Protein AF-A0A2S9Y857-F1 (afdb_monomer)

Organism: NCBI:txid215803

Radius of gyration: 12.93 Å; Cα contacts (8 Å, |Δi|>4): 216; chains: 1; bounding box: 28×26×35 Å

Sequence (104 aa):
MTIMDLQCRLSGGGGLFGSMALVATLADKKKAFDKCAPKGAAPIVRWDFEGSKTTVLDVDDPSEQVAACVEKIMNKVPPTMKAQCRAMLLVGDKSGAEQAAASR

pLDDT: mean 92.99, std 6.96, range [68.0, 98.62]

Solvent-accessible surface area (backbone atoms only — not comparable to full-atom values): 5433 Å² total; per-residue (Å²): 85,51,82,40,81,74,45,69,53,73,58,83,80,51,69,71,63,42,55,51,52,52,52,51,55,55,52,76,42,26,75,61,46,22,63,45,26,71,67,24,30,41,36,37,37,32,36,35,23,52,76,88,38,42,44,77,75,46,52,55,43,99,44,64,69,39,23,55,43,46,50,62,51,50,62,67,40,78,39,88,55,38,31,43,36,35,31,33,39,30,17,27,32,66,69,37,7,54,56,40,46,75,74,110

Mean predicted aligned error: 3.27 Å

Structure (mmCIF, N/CA/C/O backbone):
data_AF-A0A2S9Y857-F1
#
_entry.id   AF-A0A2S9Y857-F1
#
loop_
_atom_site.group_PDB
_atom_site.id
_atom_site.type_symbol
_atom_site.label_atom_id
_atom_site.label_alt_id
_atom_site.label_comp_id
_atom_site.label_asym_id
_atom_site.label_entity_id
_atom_site.label_seq_id
_atom_site.pdbx_PDB_ins_code
_atom_site.Cartn_x
_atom_site.Cartn_y
_atom_site.Cartn_z
_atom_site.occupancy
_atom_site.B_iso_or_equiv
_atom_site.auth_seq_id
_atom_site.auth_comp_id
_atom_site.auth_asym_id
_atom_site.auth_atom_id
_atom_site.pdbx_PDB_model_num
ATOM 1 N N . MET A 1 1 ? 1.332 -5.544 8.409 1.00 92.94 1 MET A N 1
ATOM 2 C CA . MET A 1 1 ? 1.233 -5.707 6.961 1.00 92.94 1 MET A CA 1
ATOM 3 C C . MET A 1 1 ? 1.264 -7.152 6.541 1.00 92.94 1 MET A C 1
ATOM 5 O O . MET A 1 1 ? 2.278 -7.816 6.755 1.00 92.94 1 MET A O 1
ATOM 9 N N . THR A 1 2 ? 0.141 -7.557 5.956 1.00 95.88 2 THR A N 1
ATOM 10 C CA . THR A 1 2 ? -0.081 -8.749 5.130 1.00 95.88 2 THR A CA 1
ATOM 11 C C . THR A 1 2 ? -0.591 -8.266 3.770 1.00 95.88 2 THR A C 1
ATOM 13 O O . THR A 1 2 ? -1.261 -7.236 3.707 1.00 95.88 2 THR A O 1
ATOM 16 N N . ILE A 1 3 ? -0.255 -8.969 2.691 1.00 95.94 3 ILE A N 1
ATOM 17 C CA . ILE A 1 3 ? -0.720 -8.657 1.334 1.00 95.94 3 ILE A CA 1
ATOM 18 C C . ILE A 1 3 ? -1.7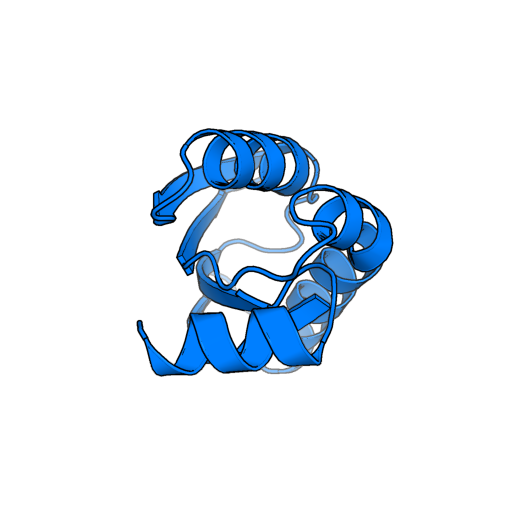35 -9.733 0.946 1.00 95.94 3 ILE A C 1
ATOM 20 O O . ILE A 1 3 ? -1.409 -10.917 1.009 1.00 95.94 3 ILE A O 1
ATOM 24 N N . MET A 1 4 ? -2.943 -9.325 0.572 1.00 95.75 4 MET A N 1
ATOM 25 C CA . MET A 1 4 ? -4.034 -10.207 0.156 1.00 95.75 4 MET A CA 1
ATOM 26 C C . MET A 1 4 ? -4.469 -9.895 -1.275 1.00 95.75 4 MET A C 1
ATOM 28 O O . MET A 1 4 ? -4.352 -8.757 -1.735 1.00 95.75 4 MET A O 1
ATOM 32 N N . ASP A 1 5 ? -4.940 -10.929 -1.975 1.00 94.50 5 ASP A N 1
ATOM 33 C CA . 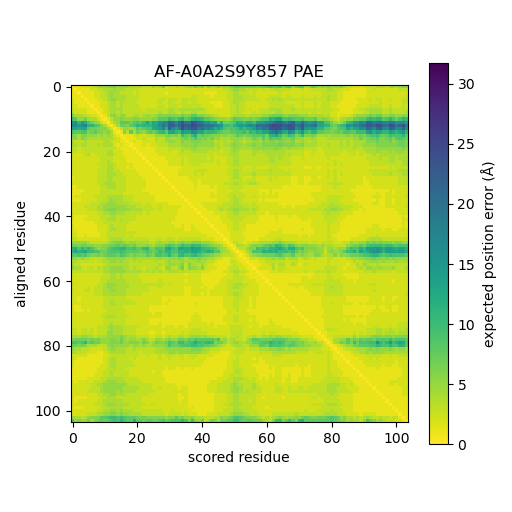ASP A 1 5 ? -5.468 -10.856 -3.343 1.00 94.50 5 ASP A CA 1
ATOM 34 C C . ASP A 1 5 ? -4.570 -10.084 -4.314 1.00 94.50 5 ASP A C 1
ATOM 36 O O . ASP A 1 5 ? -5.036 -9.293 -5.139 1.00 94.50 5 ASP A O 1
ATOM 40 N N . LEU A 1 6 ? -3.256 -10.306 -4.194 1.00 93.44 6 LEU A N 1
ATOM 41 C CA . LEU A 1 6 ? -2.269 -9.693 -5.069 1.00 93.44 6 LEU A CA 1
ATOM 42 C C . LEU A 1 6 ? -2.471 -10.198 -6.496 1.00 93.44 6 LEU A C 1
ATOM 44 O O . LEU A 1 6 ? -2.249 -11.369 -6.801 1.00 93.44 6 LEU A O 1
ATOM 48 N N . GLN A 1 7 ? -2.835 -9.281 -7.379 1.00 93.19 7 GLN A N 1
ATOM 49 C CA . GLN A 1 7 ? -2.958 -9.517 -8.805 1.00 93.19 7 GLN A CA 1
ATOM 50 C C . GLN A 1 7 ? -2.015 -8.568 -9.519 1.00 93.19 7 GLN A C 1
ATOM 52 O O . GLN A 1 7 ? -2.100 -7.356 -9.337 1.00 93.19 7 GLN A O 1
ATOM 57 N N . CYS A 1 8 ? -1.126 -9.115 -10.341 1.00 90.56 8 CYS A N 1
ATOM 58 C CA . CYS A 1 8 ? -0.211 -8.315 -11.137 1.00 90.56 8 CYS A CA 1
ATOM 59 C C . CYS A 1 8 ? -0.138 -8.832 -12.564 1.00 90.56 8 CYS A C 1
ATOM 61 O O . CYS A 1 8 ? 0.105 -10.015 -12.806 1.00 90.56 8 CYS A O 1
ATOM 63 N N . ARG A 1 9 ? -0.267 -7.912 -13.515 1.00 89.94 9 ARG A N 1
ATOM 64 C CA . ARG A 1 9 ? 0.078 -8.140 -14.910 1.00 89.94 9 ARG A CA 1
ATOM 65 C C . ARG A 1 9 ? 1.520 -7.697 -15.126 1.00 89.94 9 ARG A C 1
ATOM 67 O O . ARG A 1 9 ? 1.805 -6.503 -15.157 1.00 89.94 9 ARG A O 1
ATOM 74 N N . LEU A 1 10 ? 2.426 -8.663 -15.258 1.00 87.00 10 LEU A N 1
ATOM 75 C CA . LEU A 1 10 ? 3.842 -8.405 -15.522 1.00 87.00 10 LEU A CA 1
ATOM 76 C C . LEU A 1 10 ? 4.080 -8.159 -17.016 1.00 87.00 10 LEU A C 1
ATOM 78 O O . LEU A 1 10 ? 3.595 -8.915 -17.858 1.00 87.00 10 LEU A O 1
ATOM 82 N N . SER A 1 11 ? 4.883 -7.146 -17.334 1.00 81.25 11 SER A N 1
ATOM 83 C CA . SER A 1 11 ? 5.215 -6.759 -18.708 1.00 81.25 11 SER A CA 1
ATOM 84 C C . SER A 1 11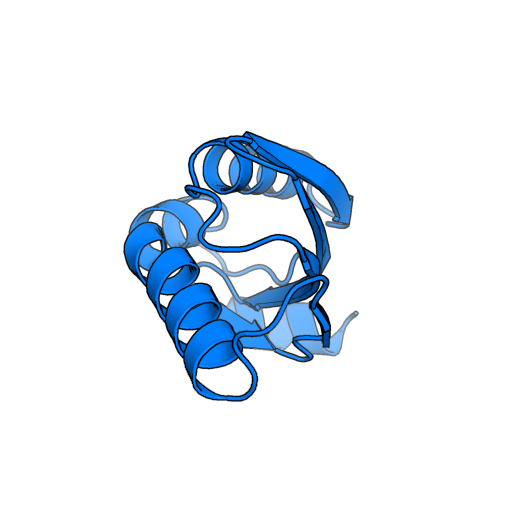 ? 6.734 -6.772 -18.892 1.00 81.25 11 SER A C 1
ATOM 86 O O . SER A 1 11 ? 7.399 -5.803 -18.553 1.00 81.25 11 SER A O 1
ATOM 88 N N . GLY A 1 12 ? 7.311 -7.852 -19.434 1.00 68.00 12 GLY A N 1
ATOM 89 C CA . GLY A 1 12 ? 8.756 -7.906 -19.743 1.00 68.00 12 GLY A CA 1
ATOM 90 C C . GLY A 1 12 ? 9.580 -9.001 -19.054 1.00 68.00 12 GLY A C 1
ATOM 91 O O . GLY A 1 12 ? 10.784 -8.832 -18.892 1.00 68.00 12 GLY A O 1
ATOM 92 N N . GLY A 1 13 ? 8.970 -10.133 -18.692 1.00 69.44 13 GLY A N 1
ATOM 93 C CA . GLY A 1 13 ? 9.675 -11.255 -18.056 1.00 69.44 13 GLY A CA 1
ATOM 94 C C . GLY A 1 13 ? 9.838 -11.088 -16.540 1.00 69.44 13 GLY A C 1
ATOM 95 O O . GLY A 1 13 ? 9.574 -10.027 -15.984 1.00 69.44 13 GLY A O 1
ATOM 96 N N . GLY A 1 14 ? 10.204 -12.175 -15.853 1.00 70.44 14 GLY A N 1
ATOM 97 C CA . GLY A 1 14 ? 10.361 -12.224 -14.389 1.00 70.44 14 GLY A CA 1
ATOM 98 C C . GLY A 1 14 ? 9.586 -13.362 -13.721 1.00 70.44 14 GLY A C 1
ATOM 99 O O . GLY A 1 14 ? 10.075 -13.930 -12.748 1.00 70.44 14 GLY A O 1
ATOM 100 N N . GLY A 1 15 ? 8.430 -13.755 -14.271 1.00 78.25 15 GLY A N 1
ATOM 101 C CA . GLY A 1 15 ? 7.648 -14.910 -13.807 1.00 78.25 15 GLY A CA 1
ATOM 102 C C . GLY A 1 15 ? 7.500 -14.971 -12.279 1.00 78.25 15 GLY A C 1
ATOM 103 O O . GLY A 1 15 ? 7.229 -13.961 -11.627 1.00 78.25 15 GLY A O 1
ATOM 104 N N . LEU A 1 16 ? 7.737 -16.153 -11.705 1.00 80.81 16 LEU A N 1
ATOM 105 C CA . LEU A 1 16 ? 7.690 -16.375 -10.257 1.00 80.81 16 LEU A CA 1
ATOM 106 C C . LEU A 1 16 ? 8.670 -15.473 -9.483 1.00 80.81 16 LEU A C 1
ATOM 108 O O . LEU A 1 16 ? 8.282 -14.851 -8.496 1.00 80.81 16 LEU A O 1
ATOM 112 N N . PHE A 1 17 ? 9.917 -15.339 -9.941 1.00 83.88 17 PHE A N 1
ATOM 113 C CA . PHE A 1 17 ? 10.929 -14.536 -9.244 1.00 83.88 17 PHE A CA 1
ATOM 114 C C . PHE A 1 17 ? 10.578 -13.045 -9.202 1.00 83.88 17 PHE A C 1
ATOM 116 O O . PHE A 1 17 ? 10.801 -12.389 -8.185 1.00 83.88 17 PHE A O 1
ATOM 123 N N . GLY A 1 18 ? 9.964 -12.523 -10.266 1.00 83.31 18 GLY A N 1
ATOM 124 C CA . GLY A 1 18 ? 9.439 -11.161 -10.296 1.00 83.31 18 GLY A CA 1
ATO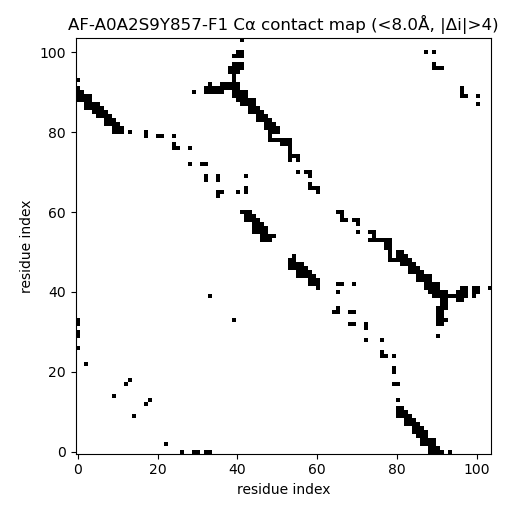M 125 C C . GLY A 1 18 ? 8.361 -10.953 -9.229 1.00 83.31 18 GLY A C 1
ATOM 126 O O . GLY A 1 18 ? 8.428 -10.016 -8.435 1.00 83.31 18 GLY A O 1
ATOM 127 N N . SER A 1 19 ? 7.414 -11.889 -9.120 1.00 82.06 19 SER A N 1
ATOM 128 C CA . SER A 1 19 ? 6.366 -11.806 -8.094 1.00 82.06 19 SER A CA 1
ATOM 129 C C . SER A 1 19 ? 6.923 -11.833 -6.659 1.00 82.06 19 SER A C 1
ATOM 131 O O . SER A 1 19 ? 6.477 -11.059 -5.812 1.00 82.06 19 SER A O 1
ATOM 133 N N . MET A 1 20 ? 7.962 -12.634 -6.394 1.00 87.12 20 MET A N 1
ATOM 134 C CA . MET A 1 20 ? 8.631 -12.667 -5.087 1.00 87.12 20 MET A CA 1
ATOM 135 C C . MET A 1 20 ? 9.373 -11.362 -4.783 1.00 87.12 20 MET A C 1
ATOM 137 O O . MET A 1 20 ? 9.268 -10.844 -3.671 1.00 87.12 20 MET A O 1
ATOM 141 N N . ALA A 1 21 ? 10.091 -10.805 -5.764 1.00 87.88 21 ALA A N 1
ATOM 142 C CA . ALA A 1 21 ? 10.798 -9.537 -5.605 1.00 87.88 21 ALA A CA 1
ATOM 143 C C . ALA A 1 21 ? 9.831 -8.376 -5.317 1.00 87.88 21 ALA A C 1
ATOM 145 O O . ALA A 1 21 ? 10.115 -7.532 -4.466 1.00 87.88 21 ALA A O 1
ATOM 146 N N . LEU A 1 22 ? 8.661 -8.355 -5.963 1.00 88.81 22 LEU A N 1
ATOM 147 C CA . LEU A 1 22 ? 7.600 -7.389 -5.672 1.00 88.81 22 LEU A CA 1
ATOM 148 C C . LEU A 1 22 ? 7.131 -7.489 -4.212 1.00 88.81 22 LEU A C 1
ATOM 150 O O . LEU A 1 22 ? 7.117 -6.483 -3.500 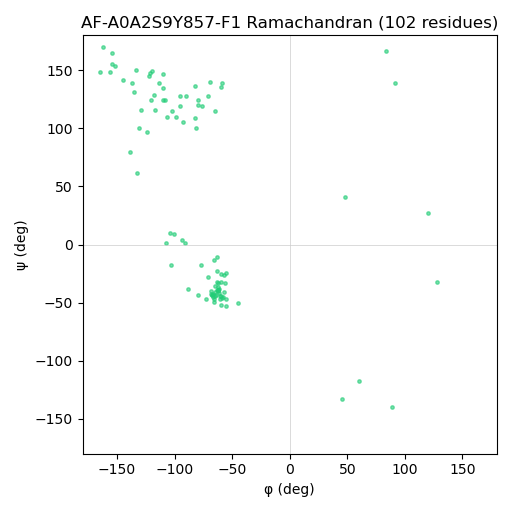1.00 88.81 22 LEU A O 1
ATOM 154 N N . VAL A 1 23 ? 6.776 -8.696 -3.760 1.00 91.88 23 VAL A N 1
ATOM 155 C CA . VAL A 1 23 ? 6.311 -8.938 -2.384 1.00 91.88 23 VAL A CA 1
ATOM 156 C C . VAL A 1 23 ? 7.377 -8.530 -1.367 1.00 91.88 23 VAL A C 1
ATOM 158 O O . VAL A 1 23 ? 7.054 -7.839 -0.402 1.00 91.88 23 VAL A O 1
ATOM 161 N N . ALA A 1 24 ? 8.642 -8.889 -1.603 1.00 92.38 24 ALA A N 1
ATOM 162 C CA . ALA A 1 24 ? 9.763 -8.493 -0.753 1.00 92.38 24 ALA A CA 1
ATOM 163 C C . ALA A 1 24 ? 9.895 -6.963 -0.656 1.00 92.38 24 ALA A C 1
ATOM 165 O O . ALA A 1 24 ? 9.967 -6.412 0.440 1.00 92.38 24 ALA A O 1
ATOM 166 N N . THR A 1 25 ? 9.815 -6.264 -1.789 1.00 91.81 25 THR A N 1
ATOM 167 C CA . THR A 1 25 ? 9.929 -4.797 -1.838 1.00 91.81 25 THR A CA 1
ATOM 168 C C . THR A 1 25 ? 8.816 -4.096 -1.053 1.00 91.81 25 THR A C 1
ATOM 170 O O . THR A 1 25 ? 9.057 -3.103 -0.362 1.00 91.81 25 THR A O 1
ATOM 173 N N . LEU A 1 26 ? 7.585 -4.610 -1.130 1.00 93.56 26 LEU A N 1
ATOM 174 C CA . LEU A 1 26 ? 6.470 -4.109 -0.325 1.00 93.56 26 LEU A CA 1
ATOM 175 C C . LEU A 1 26 ? 6.679 -4.427 1.165 1.00 93.56 26 LEU A C 1
ATOM 177 O O . LEU A 1 26 ? 6.462 -3.566 2.024 1.00 93.56 26 LEU A O 1
ATOM 181 N N . ALA A 1 27 ? 7.140 -5.640 1.481 1.00 94.50 27 ALA A N 1
ATOM 182 C CA . ALA A 1 27 ? 7.410 -6.082 2.846 1.00 94.50 27 ALA A CA 1
ATOM 183 C C . ALA A 1 27 ? 8.512 -5.257 3.536 1.00 94.50 27 ALA A C 1
ATOM 185 O O . ALA A 1 27 ? 8.386 -4.971 4.727 1.00 94.50 27 ALA A O 1
ATOM 186 N N . ASP A 1 28 ? 9.517 -4.767 2.807 1.00 95.62 28 ASP A N 1
ATOM 187 C CA . ASP A 1 28 ? 10.543 -3.857 3.344 1.00 95.62 28 ASP A CA 1
ATOM 188 C C . ASP A 1 28 ? 9.951 -2.549 3.890 1.00 95.62 28 ASP A C 1
ATOM 190 O O . ASP A 1 28 ? 10.509 -1.907 4.786 1.00 95.62 28 ASP A O 1
ATOM 194 N N . LYS A 1 29 ? 8.779 -2.145 3.388 1.00 96.31 29 LYS A N 1
ATOM 195 C CA . LYS A 1 29 ? 8.037 -0.976 3.874 1.00 96.31 29 LYS A CA 1
ATOM 196 C C . LYS A 1 29 ? 6.993 -1.323 4.937 1.00 96.31 29 LYS A C 1
ATOM 198 O O . LYS A 1 29 ? 6.316 -0.414 5.414 1.00 96.31 29 LYS A O 1
ATOM 203 N N . LYS A 1 30 ? 6.890 -2.583 5.387 1.00 96.94 30 LYS A N 1
ATOM 204 C CA . LYS A 1 30 ? 5.891 -3.061 6.366 1.00 96.94 30 LYS A CA 1
ATOM 205 C C . LYS A 1 30 ? 5.730 -2.136 7.570 1.00 96.94 30 LYS A C 1
ATOM 207 O O . LYS A 1 30 ? 4.615 -1.747 7.887 1.00 96.94 30 LYS A O 1
ATOM 212 N N . LYS A 1 31 ? 6.831 -1.738 8.220 1.00 97.50 31 LYS A N 1
ATOM 213 C CA . LYS A 1 31 ? 6.781 -0.843 9.394 1.00 97.50 31 LYS A CA 1
ATOM 214 C C . LYS A 1 31 ? 6.221 0.542 9.069 1.00 97.50 31 LYS A C 1
ATOM 216 O O . LYS A 1 31 ? 5.646 1.174 9.946 1.00 97.50 31 LYS A O 1
ATOM 221 N N . ALA A 1 32 ? 6.443 1.046 7.856 1.00 97.94 32 ALA A N 1
ATOM 222 C CA . ALA A 1 32 ? 5.879 2.320 7.431 1.00 97.94 32 ALA A CA 1
ATOM 223 C C . ALA A 1 32 ? 4.375 2.170 7.195 1.00 97.94 32 ALA A C 1
ATOM 225 O O . ALA A 1 32 ? 3.611 2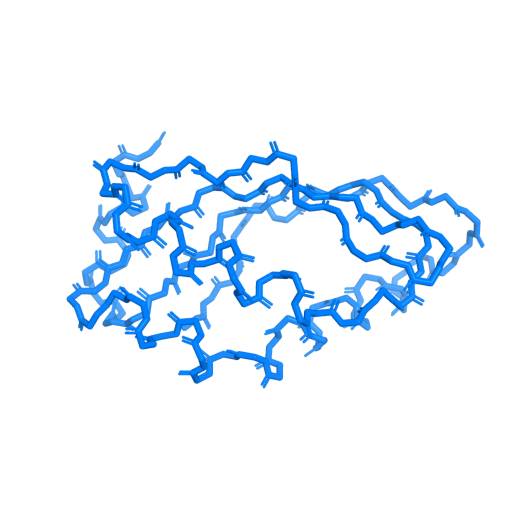.977 7.712 1.00 97.94 32 ALA A O 1
ATOM 226 N N . PHE A 1 33 ? 3.957 1.117 6.486 1.00 98.19 33 PHE A N 1
ATOM 227 C CA . PHE A 1 33 ? 2.543 0.846 6.229 1.00 98.19 33 PHE A CA 1
ATOM 228 C C . PHE A 1 33 ? 1.763 0.640 7.527 1.00 98.19 33 PHE A C 1
ATOM 230 O O . PHE A 1 33 ? 0.717 1.249 7.722 1.00 98.19 33 PHE A O 1
ATOM 237 N N . ASP A 1 34 ? 2.326 -0.125 8.465 1.00 98.38 34 ASP A N 1
ATOM 238 C CA . ASP A 1 34 ? 1.692 -0.405 9.756 1.00 98.38 34 ASP A CA 1
ATOM 239 C C . ASP A 1 34 ? 1.493 0.856 10.616 1.00 98.38 34 ASP A C 1
ATOM 241 O O . ASP A 1 34 ? 0.592 0.900 11.448 1.00 98.38 34 ASP A O 1
ATOM 245 N N . LYS A 1 35 ? 2.265 1.926 10.378 1.00 98.25 35 LYS A N 1
ATOM 246 C CA . LYS A 1 35 ? 2.066 3.220 11.050 1.00 98.25 35 LYS A CA 1
ATOM 247 C C . LYS A 1 35 ? 0.892 4.029 10.496 1.00 98.25 35 LYS A C 1
ATOM 249 O O . LYS A 1 35 ? 0.451 4.943 11.185 1.00 98.25 35 LYS A O 1
ATOM 254 N N . CYS A 1 36 ? 0.397 3.729 9.295 1.00 98.19 36 CYS A N 1
ATOM 255 C CA . CYS A 1 36 ? -0.715 4.478 8.703 1.00 98.19 36 CYS A CA 1
ATOM 256 C C . CYS A 1 36 ? -2.052 4.218 9.390 1.00 98.19 36 CYS A C 1
ATOM 258 O O . CYS A 1 36 ? -2.900 5.102 9.403 1.00 98.19 36 CYS A O 1
ATOM 260 N N . ALA A 1 37 ? -2.232 3.037 9.981 1.00 98.12 37 ALA A N 1
ATOM 261 C CA . ALA A 1 37 ? -3.467 2.677 10.661 1.00 98.12 37 ALA A CA 1
ATOM 262 C C . ALA A 1 37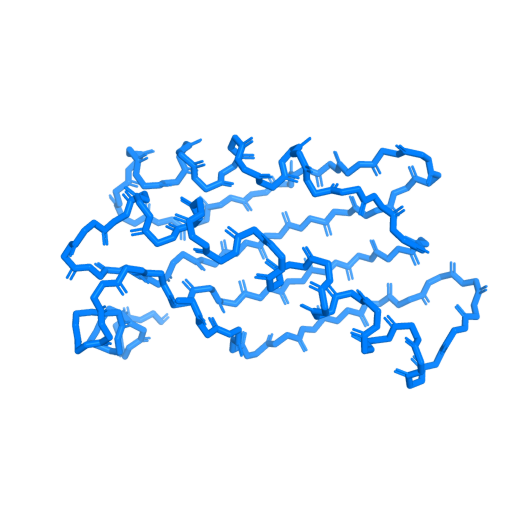 ? -3.165 1.928 11.965 1.00 98.12 37 ALA A C 1
ATOM 264 O O . ALA A 1 37 ? -3.281 0.710 12.008 1.00 98.12 37 ALA A O 1
ATOM 265 N N . PRO A 1 38 ? -2.806 2.610 13.066 1.00 97.56 38 PRO A N 1
ATOM 266 C CA . PRO A 1 38 ? -2.459 1.937 14.323 1.00 97.56 38 PRO A CA 1
ATOM 267 C C . PRO A 1 38 ? -3.542 0.985 14.861 1.00 97.56 38 PRO A C 1
ATOM 269 O O . PRO A 1 38 ? -3.221 0.053 15.588 1.00 97.56 38 PRO A O 1
ATOM 272 N N . LYS A 1 39 ? -4.812 1.208 14.491 1.00 97.50 39 LYS A N 1
ATOM 273 C CA . LYS A 1 39 ? -5.963 0.364 14.852 1.00 97.50 39 LYS A CA 1
ATOM 274 C C . LYS A 1 39 ? -6.279 -0.749 13.844 1.00 97.50 39 LYS A C 1
ATOM 276 O O . LYS A 1 39 ? -7.240 -1.473 14.058 1.00 97.50 39 LYS A O 1
ATOM 281 N N . GLY A 1 40 ? -5.498 -0.884 12.776 1.00 98.25 40 GLY A N 1
ATOM 282 C CA . GLY A 1 40 ? -5.782 -1.803 11.680 1.00 98.25 40 GLY A CA 1
ATOM 283 C C . GLY A 1 40 ? -6.600 -1.149 10.562 1.00 98.25 40 GLY A C 1
ATOM 284 O O . GLY A 1 40 ? -7.518 -0.378 10.835 1.00 98.25 40 GLY A O 1
ATOM 285 N N . ALA A 1 41 ? -6.256 -1.437 9.309 1.00 98.56 41 ALA A N 1
ATOM 286 C CA . ALA A 1 41 ? -7.045 -1.095 8.123 1.00 98.56 41 ALA A CA 1
ATOM 287 C C . ALA A 1 41 ? -6.739 -2.071 6.977 1.00 98.56 41 ALA A C 1
ATOM 289 O O . ALA A 1 41 ? -5.727 -2.778 7.011 1.00 98.56 41 ALA A O 1
ATOM 290 N N . ALA A 1 42 ? -7.596 -2.081 5.956 1.00 98.50 42 ALA A N 1
ATOM 291 C CA . ALA A 1 42 ? -7.455 -2.935 4.776 1.00 98.50 42 ALA A CA 1
ATOM 292 C C . ALA A 1 42 ? -7.650 -2.150 3.460 1.00 98.50 42 ALA A C 1
ATOM 294 O O . ALA A 1 42 ? -8.597 -2.427 2.722 1.00 98.50 42 ALA A O 1
ATOM 295 N N . PRO A 1 43 ? -6.803 -1.144 3.169 1.00 98.44 43 PRO A N 1
ATOM 296 C CA . PRO A 1 43 ? -6.828 -0.405 1.909 1.00 98.44 43 PRO A CA 1
ATOM 297 C C . PRO A 1 43 ? -6.617 -1.316 0.696 1.00 98.44 43 PRO A C 1
ATOM 299 O O . PRO A 1 43 ? -5.736 -2.184 0.699 1.00 98.44 43 PRO A O 1
ATOM 302 N N . ILE A 1 44 ? -7.374 -1.062 -0.371 1.00 98.50 44 ILE A N 1
ATOM 303 C CA . ILE A 1 44 ? -7.152 -1.666 -1.687 1.00 98.50 44 ILE A CA 1
ATOM 304 C C . ILE A 1 44 ? -6.323 -0.686 -2.511 1.00 98.50 44 ILE A C 1
ATOM 306 O O . ILE A 1 44 ? -6.743 0.433 -2.782 1.00 98.50 44 ILE A O 1
ATOM 310 N N . VAL A 1 45 ? -5.138 -1.113 -2.929 1.00 98.12 45 VAL A N 1
ATOM 311 C CA . VAL A 1 45 ? -4.190 -0.272 -3.661 1.00 98.12 45 VAL A CA 1
ATOM 312 C C . VAL A 1 45 ? -4.098 -0.745 -5.100 1.00 98.12 45 VAL A C 1
ATOM 314 O O . VAL A 1 45 ? -3.959 -1.945 -5.351 1.00 98.12 45 VAL A O 1
ATOM 317 N N . ARG A 1 46 ? -4.128 0.198 -6.043 1.00 97.94 46 ARG A N 1
ATOM 318 C CA . ARG A 1 46 ? -3.831 -0.022 -7.464 1.00 97.94 46 ARG A CA 1
ATOM 319 C C . ARG A 1 46 ? -2.626 0.818 -7.854 1.00 97.94 46 ARG A C 1
ATOM 321 O O . ARG A 1 46 ? -2.588 2.015 -7.573 1.00 97.94 46 ARG A O 1
ATOM 328 N N . TRP A 1 47 ? -1.630 0.202 -8.477 1.00 96.12 47 TRP A N 1
ATOM 329 C CA . TRP A 1 47 ? -0.403 0.895 -8.853 1.00 96.12 47 TRP A CA 1
ATOM 330 C C . TRP A 1 47 ? 0.250 0.276 -10.078 1.00 96.12 47 TRP A C 1
ATOM 332 O O . TRP A 1 47 ? 0.146 -0.928 -10.318 1.00 96.12 47 TRP A O 1
ATOM 342 N N . ASP A 1 48 ? 1.001 1.115 -10.777 1.00 93.62 48 ASP A N 1
ATOM 343 C CA . ASP A 1 48 ? 1.839 0.722 -11.892 1.00 93.62 48 ASP A CA 1
ATOM 344 C C . ASP A 1 48 ? 3.310 0.925 -11.534 1.00 93.62 48 ASP A C 1
ATOM 346 O O . ASP A 1 48 ? 3.717 1.928 -10.941 1.00 93.62 48 ASP A O 1
ATOM 350 N N . PHE A 1 49 ? 4.128 -0.039 -11.927 1.00 89.38 49 PHE A N 1
ATOM 351 C CA . PHE A 1 49 ? 5.560 0.131 -12.055 1.00 89.38 49 PHE A CA 1
ATOM 352 C C . PHE A 1 49 ? 5.885 0.308 -13.531 1.00 89.38 49 PHE A C 1
ATOM 354 O O . PHE A 1 49 ? 5.723 -0.614 -14.334 1.00 89.38 49 PHE A O 1
ATOM 361 N N . GLU A 1 50 ? 6.377 1.489 -13.890 1.00 83.75 50 GLU A N 1
ATOM 362 C CA . GLU A 1 50 ? 6.779 1.812 -15.253 1.00 83.75 50 GLU A CA 1
ATOM 363 C C . GLU A 1 50 ? 8.187 2.403 -15.263 1.00 83.75 50 GLU A C 1
ATOM 365 O O . GLU A 1 50 ? 8.455 3.478 -14.723 1.00 83.75 50 GLU A O 1
ATOM 370 N N . GLY A 1 51 ? 9.118 1.686 -15.897 1.00 75.88 51 GLY A N 1
ATOM 371 C CA . GLY A 1 51 ? 10.513 2.116 -15.972 1.00 75.88 51 GLY A CA 1
ATOM 372 C C . GLY A 1 51 ? 11.133 2.243 -14.578 1.00 75.88 51 GLY A C 1
ATOM 373 O O . GLY A 1 51 ? 11.252 1.250 -13.868 1.00 75.88 51 GLY A O 1
ATOM 374 N N . SER A 1 52 ? 11.541 3.459 -14.209 1.00 77.31 52 SER A N 1
ATOM 375 C CA . SER A 1 52 ? 12.166 3.789 -12.922 1.00 77.31 52 SER A CA 1
ATOM 376 C C . SER A 1 52 ? 11.206 4.418 -11.908 1.00 77.31 52 SER A C 1
ATOM 378 O O . SER A 1 52 ? 11.654 4.856 -10.846 1.00 77.31 52 SER A O 1
ATOM 380 N N . LYS A 1 53 ? 9.894 4.449 -12.190 1.00 84.75 53 LYS A N 1
ATOM 381 C CA 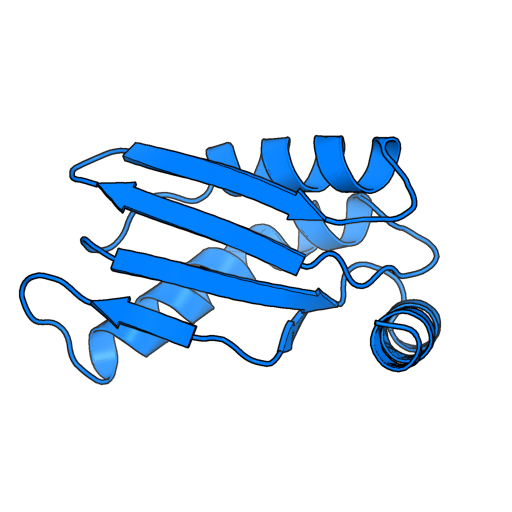. LYS A 1 53 ? 8.898 5.052 -11.298 1.00 84.75 53 LYS A CA 1
ATOM 382 C C . LYS A 1 53 ? 7.786 4.087 -10.865 1.00 84.75 53 LYS A C 1
ATOM 384 O O . LYS A 1 53 ? 7.323 3.250 -11.636 1.00 84.75 53 LYS A O 1
ATOM 389 N N . THR A 1 54 ? 7.341 4.273 -9.624 1.00 92.12 54 THR A N 1
ATOM 390 C CA . THR A 1 54 ? 6.064 3.767 -9.109 1.00 92.12 54 THR A CA 1
ATOM 391 C C . THR A 1 54 ? 5.012 4.857 -9.235 1.00 92.12 54 THR A C 1
ATOM 393 O O . THR A 1 54 ? 5.229 5.979 -8.773 1.00 92.12 54 THR A O 1
ATOM 396 N N . THR A 1 55 ? 3.880 4.528 -9.842 1.00 93.56 55 THR A N 1
ATOM 397 C CA . THR A 1 55 ? 2.722 5.411 -9.974 1.00 93.56 55 THR A CA 1
ATOM 398 C C . THR A 1 55 ? 1.557 4.782 -9.230 1.00 93.56 55 THR A C 1
ATOM 400 O O . THR A 1 55 ? 1.095 3.702 -9.592 1.00 93.56 55 THR A O 1
ATOM 403 N N . VAL A 1 56 ? 1.079 5.442 -8.179 1.00 94.56 56 VAL A N 1
ATOM 404 C CA . VAL A 1 56 ? -0.149 5.029 -7.495 1.00 94.56 56 VAL A CA 1
ATOM 405 C C . VAL A 1 56 ? -1.332 5.523 -8.314 1.00 94.56 56 VAL A C 1
ATOM 407 O O . VAL A 1 56 ? -1.412 6.707 -8.627 1.00 94.56 56 VAL A O 1
ATOM 410 N N . LEU A 1 57 ? -2.212 4.605 -8.701 1.00 94.25 57 LEU A N 1
ATOM 411 C CA . LEU A 1 57 ? -3.420 4.930 -9.454 1.00 94.25 57 LEU A CA 1
ATOM 412 C C . LEU A 1 57 ? -4.574 5.251 -8.509 1.00 94.25 57 LEU A C 1
ATOM 414 O O . LEU A 1 57 ? -5.386 6.119 -8.806 1.00 94.25 57 LEU A O 1
ATOM 418 N N . ASP A 1 58 ? -4.657 4.510 -7.403 1.00 97.12 58 ASP A N 1
ATOM 419 C CA . ASP A 1 58 ? -5.731 4.627 -6.426 1.00 97.12 58 ASP A CA 1
ATOM 420 C C . ASP A 1 58 ? -5.364 3.936 -5.106 1.00 97.12 58 ASP A C 1
ATOM 422 O O . ASP A 1 58 ? -4.669 2.911 -5.095 1.00 97.12 58 ASP A O 1
ATOM 426 N N . VAL A 1 59 ? -5.884 4.483 -4.008 1.00 98.19 59 VAL A N 1
ATOM 427 C CA . VAL A 1 59 ? -5.918 3.845 -2.692 1.00 98.19 59 VAL A CA 1
ATOM 428 C C . VAL A 1 59 ? -7.338 3.970 -2.152 1.00 98.19 59 VAL A C 1
ATOM 430 O O . VAL A 1 59 ? -7.717 5.009 -1.618 1.00 98.19 59 VAL A O 1
ATOM 433 N N . ASP A 1 60 ? -8.106 2.894 -2.263 1.00 98.06 60 ASP A N 1
ATOM 434 C CA . ASP A 1 60 ? -9.465 2.820 -1.741 1.00 98.06 60 ASP A CA 1
ATOM 435 C C . ASP A 1 60 ? -9.427 2.489 -0.241 1.00 98.06 60 ASP A C 1
ATOM 437 O O . ASP A 1 60 ? -9.117 1.360 0.169 1.00 98.06 60 ASP A O 1
ATOM 441 N N . ASP A 1 61 ? -9.761 3.482 0.587 1.00 98.00 61 ASP A N 1
ATOM 442 C CA . ASP A 1 61 ? -10.044 3.305 2.008 1.00 98.00 61 ASP A CA 1
ATOM 443 C C . ASP A 1 61 ? -11.146 4.231 2.540 1.00 98.00 61 ASP A C 1
ATOM 445 O O . ASP A 1 61 ? -11.179 5.397 2.150 1.00 98.00 61 ASP A O 1
ATOM 449 N N . PRO A 1 62 ? -12.031 3.759 3.453 1.00 96.19 62 PRO A N 1
ATOM 450 C CA . PRO A 1 62 ? -13.028 4.609 4.099 1.00 96.19 62 PRO A CA 1
ATOM 451 C C . PRO A 1 62 ? -12.408 5.793 4.839 1.00 96.19 62 PRO A C 1
ATOM 453 O O . PRO A 1 62 ? -13.068 6.810 5.042 1.00 96.19 62 PRO A O 1
ATOM 456 N N . SER A 1 63 ? -11.154 5.664 5.283 1.00 97.31 63 SER A N 1
ATOM 457 C CA . SER A 1 63 ? -10.403 6.750 5.889 1.00 97.31 63 SER A CA 1
ATOM 458 C C . SER A 1 63 ? -9.467 7.398 4.871 1.00 97.31 63 SER A C 1
ATOM 460 O O . SER A 1 63 ? -8.408 6.860 4.544 1.00 97.31 63 SER A O 1
ATOM 462 N N . GLU A 1 64 ? -9.784 8.629 4.465 1.00 97.81 64 GLU A N 1
ATOM 463 C CA . GLU A 1 64 ? -8.917 9.438 3.593 1.00 97.81 64 GLU A CA 1
ATOM 464 C C . GLU A 1 64 ? -7.503 9.619 4.176 1.00 97.81 64 GLU A C 1
ATOM 466 O O . GLU A 1 64 ? -6.511 9.652 3.448 1.00 97.81 64 GLU A O 1
ATOM 471 N N . GLN A 1 65 ? -7.382 9.686 5.507 1.00 98.00 65 GLN A N 1
ATOM 472 C CA . GLN A 1 65 ? -6.088 9.792 6.183 1.00 98.00 65 GLN A CA 1
ATOM 473 C C . GLN A 1 65 ? -5.238 8.526 5.999 1.00 98.00 65 GLN A C 1
ATOM 475 O O . GLN A 1 65 ? -4.028 8.624 5.765 1.00 98.00 65 GLN A O 1
ATOM 480 N N . VAL A 1 66 ? -5.857 7.345 6.105 1.00 98.25 66 VAL A N 1
ATOM 481 C CA . VAL A 1 66 ? -5.180 6.066 5.853 1.00 98.25 66 VAL A CA 1
ATOM 482 C C . VAL A 1 66 ? -4.790 5.982 4.382 1.00 98.25 66 VAL A C 1
ATOM 484 O O . VAL A 1 66 ? -3.627 5.690 4.095 1.00 98.25 66 VAL A O 1
ATOM 487 N N . ALA A 1 67 ? -5.711 6.313 3.471 1.00 98.44 67 ALA A N 1
ATOM 488 C CA . ALA A 1 67 ? -5.467 6.299 2.032 1.00 98.44 67 ALA A CA 1
ATOM 489 C C . ALA A 1 67 ? -4.259 7.170 1.643 1.00 98.44 67 ALA A C 1
ATOM 491 O O . ALA A 1 67 ? -3.287 6.668 1.073 1.00 98.44 67 ALA A O 1
ATOM 492 N N . ALA A 1 68 ? -4.245 8.439 2.065 1.00 98.44 68 ALA A N 1
ATOM 493 C CA . ALA A 1 68 ? -3.154 9.373 1.782 1.00 98.44 68 ALA A CA 1
ATOM 494 C C . ALA A 1 68 ? -1.809 8.929 2.393 1.00 98.44 68 ALA A C 1
ATOM 496 O O . ALA A 1 68 ? -0.739 9.105 1.798 1.00 98.44 68 ALA A O 1
ATOM 497 N N . CYS A 1 69 ? -1.826 8.335 3.592 1.00 98.62 69 CYS A N 1
ATOM 498 C CA . CYS A 1 69 ? -0.614 7.808 4.218 1.00 98.62 69 CYS A CA 1
ATOM 499 C C . CYS A 1 69 ? -0.036 6.618 3.437 1.00 98.62 69 CYS A C 1
ATOM 501 O O . CYS A 1 69 ? 1.174 6.566 3.189 1.00 98.62 69 CYS A O 1
ATOM 503 N N . VAL A 1 70 ? -0.893 5.683 3.026 1.00 98.25 70 VAL A N 1
ATOM 504 C CA . VAL A 1 70 ? -0.517 4.492 2.252 1.00 98.25 70 VAL A CA 1
ATOM 505 C C . VAL A 1 70 ? 0.008 4.891 0.877 1.00 98.25 70 VAL A C 1
ATOM 507 O O . VAL A 1 70 ? 1.078 4.423 0.484 1.00 98.25 70 VAL A O 1
ATOM 510 N N . GLU A 1 71 ? -0.656 5.825 0.194 1.00 98.12 71 GLU A N 1
ATOM 511 C CA . GLU A 1 71 ? -0.194 6.396 -1.074 1.00 98.12 71 GLU A CA 1
ATOM 512 C C . GLU A 1 71 ? 1.220 6.985 -0.944 1.00 98.12 71 GLU A C 1
ATOM 514 O O . GLU A 1 71 ? 2.115 6.691 -1.743 1.00 98.12 71 GLU A O 1
ATOM 519 N N . LYS A 1 72 ? 1.475 7.770 0.110 1.00 97.69 72 LYS A N 1
ATOM 520 C CA . LYS A 1 72 ? 2.795 8.366 0.367 1.00 97.69 72 LYS A CA 1
ATOM 521 C C . LYS A 1 72 ? 3.896 7.319 0.545 1.00 97.69 72 LYS A C 1
ATOM 523 O O . LYS A 1 72 ? 5.056 7.594 0.226 1.00 97.69 72 LYS A O 1
ATOM 528 N N . ILE A 1 73 ? 3.574 6.148 1.088 1.00 97.31 73 ILE A N 1
ATOM 529 C CA . ILE A 1 73 ? 4.533 5.048 1.239 1.00 97.31 73 ILE A CA 1
ATOM 530 C C . ILE A 1 73 ? 4.710 4.310 -0.080 1.00 97.31 73 ILE A C 1
ATOM 532 O O . ILE A 1 73 ? 5.851 4.043 -0.452 1.00 97.31 73 ILE A O 1
ATOM 536 N N . MET A 1 74 ? 3.621 4.032 -0.799 1.00 96.00 74 MET A N 1
ATOM 537 C CA . MET A 1 74 ? 3.655 3.401 -2.120 1.00 96.00 74 MET A CA 1
ATOM 538 C C . MET A 1 74 ? 4.507 4.199 -3.108 1.00 96.00 74 MET A C 1
ATOM 540 O O . MET A 1 74 ? 5.349 3.626 -3.790 1.00 96.00 74 MET A O 1
ATOM 544 N N . ASN A 1 75 ? 4.422 5.530 -3.087 1.00 93.94 75 ASN A N 1
ATOM 545 C CA . ASN A 1 75 ? 5.285 6.407 -3.885 1.00 93.94 75 ASN A CA 1
ATOM 546 C C . ASN A 1 75 ? 6.790 6.315 -3.533 1.00 93.94 75 ASN A C 1
ATOM 548 O O . ASN A 1 75 ? 7.629 6.853 -4.250 1.00 93.94 75 ASN A O 1
ATOM 552 N N . LYS A 1 76 ? 7.158 5.641 -2.434 1.00 92.81 76 LYS A N 1
ATOM 553 C CA . LYS A 1 76 ? 8.548 5.355 -2.022 1.00 92.81 76 LYS A CA 1
ATOM 554 C C . LYS A 1 76 ? 8.942 3.888 -2.206 1.00 92.81 76 LYS A C 1
ATOM 556 O O . LYS A 1 76 ? 10.047 3.501 -1.810 1.00 92.81 76 LYS A O 1
ATOM 561 N N . VAL A 1 77 ? 8.040 3.058 -2.721 1.00 92.19 77 VAL A N 1
ATOM 562 C CA . VAL A 1 77 ? 8.336 1.681 -3.114 1.00 92.19 77 VAL A CA 1
ATOM 563 C C . VAL A 1 77 ? 9.095 1.764 -4.437 1.00 92.19 77 VAL A C 1
ATOM 565 O O . VAL A 1 77 ? 8.561 2.337 -5.386 1.00 92.19 77 VAL A O 1
ATOM 568 N N . PRO A 1 78 ? 10.341 1.272 -4.522 1.00 88.50 78 PRO A N 1
ATOM 569 C CA . PRO A 1 78 ? 11.074 1.297 -5.776 1.00 88.50 78 PRO A CA 1
ATOM 570 C C . PRO A 1 78 ? 10.435 0.321 -6.776 1.00 88.50 78 PRO A C 1
ATOM 572 O O . PRO A 1 78 ? 10.061 -0.789 -6.386 1.00 88.50 78 PRO A O 1
ATOM 575 N N . PRO A 1 79 ? 10.327 0.691 -8.059 1.00 85.38 79 PRO A N 1
ATOM 576 C CA . PRO A 1 79 ? 9.886 -0.242 -9.080 1.00 85.38 79 PRO A CA 1
ATOM 577 C C . PRO A 1 79 ? 10.986 -1.273 -9.314 1.00 85.38 79 PRO A C 1
ATOM 579 O O . PRO A 1 79 ? 12.148 -0.935 -9.543 1.00 85.38 79 PRO A O 1
ATOM 582 N N . THR A 1 80 ? 10.616 -2.546 -9.248 1.00 78.81 80 THR A N 1
ATOM 583 C CA . THR A 1 80 ? 11.541 -3.672 -9.450 1.00 78.81 80 THR A CA 1
ATOM 584 C C . THR A 1 80 ? 11.397 -4.325 -10.817 1.00 78.81 80 THR A C 1
ATOM 586 O O . THR A 1 80 ? 12.289 -5.036 -11.268 1.00 78.81 80 THR A O 1
ATOM 589 N N . MET A 1 81 ? 10.275 -4.080 -11.488 1.00 85.25 81 MET A N 1
ATOM 590 C CA . MET A 1 81 ? 9.950 -4.561 -12.827 1.00 85.25 81 MET A CA 1
ATOM 591 C C . MET A 1 81 ? 8.812 -3.723 -13.391 1.00 85.25 81 MET A C 1
ATOM 593 O O . MET A 1 81 ? 8.168 -2.996 -12.645 1.00 85.25 81 MET A O 1
ATOM 597 N N . LYS A 1 82 ? 8.512 -3.868 -14.681 1.00 88.50 82 LYS A N 1
ATOM 598 C CA . LYS A 1 82 ? 7.296 -3.284 -15.247 1.00 88.50 82 LYS A CA 1
ATOM 599 C C . LYS A 1 82 ? 6.087 -4.163 -14.924 1.00 88.50 82 LYS A C 1
ATOM 601 O O . LYS A 1 82 ? 6.054 -5.335 -15.311 1.00 88.50 82 LYS A O 1
ATOM 606 N N . ALA A 1 83 ? 5.108 -3.610 -14.221 1.00 90.19 83 ALA A N 1
ATOM 607 C CA . ALA A 1 83 ? 3.927 -4.343 -13.782 1.00 90.19 83 ALA A CA 1
ATOM 608 C C . ALA A 1 83 ? 2.748 -3.407 -13.523 1.00 90.19 83 ALA A C 1
ATOM 610 O O . ALA A 1 83 ? 2.949 -2.292 -13.059 1.00 90.19 83 ALA A O 1
ATOM 611 N N . GLN A 1 84 ? 1.535 -3.898 -13.753 1.00 93.06 84 GLN A N 1
ATOM 612 C CA . GLN A 1 84 ? 0.302 -3.263 -13.285 1.00 93.06 84 GLN A CA 1
ATOM 613 C C . GLN A 1 84 ? -0.287 -4.141 -12.195 1.00 93.06 84 GLN A C 1
ATOM 615 O O . GLN A 1 84 ? -0.488 -5.336 -12.427 1.00 93.06 84 GLN A O 1
ATOM 620 N N . CYS A 1 85 ? -0.525 -3.587 -11.015 1.00 94.44 85 CYS A N 1
ATOM 621 C CA . CYS A 1 85 ? -0.819 -4.366 -9.825 1.00 94.44 85 CYS A CA 1
ATOM 622 C C . CYS A 1 85 ? -2.015 -3.829 -9.041 1.00 94.44 85 CYS A C 1
ATOM 624 O O . CYS A 1 85 ? -2.293 -2.629 -8.995 1.00 94.44 85 CYS A O 1
ATOM 626 N N . ARG A 1 86 ? -2.694 -4.755 -8.366 1.00 96.75 86 ARG A N 1
ATOM 627 C CA . ARG A 1 86 ? -3.721 -4.495 -7.363 1.00 96.75 86 ARG A CA 1
ATOM 628 C C . ARG A 1 86 ? -3.513 -5.433 -6.184 1.00 96.75 86 ARG A C 1
ATOM 630 O O . ARG A 1 86 ? -3.254 -6.616 -6.385 1.00 96.75 86 ARG A O 1
ATOM 637 N N . ALA A 1 87 ? -3.669 -4.927 -4.968 1.00 97.38 87 ALA A N 1
ATOM 638 C CA . ALA A 1 87 ? -3.681 -5.753 -3.765 1.00 97.38 87 ALA A CA 1
ATOM 639 C C . ALA A 1 87 ? -4.468 -5.086 -2.643 1.00 97.38 87 ALA A C 1
ATOM 641 O O . ALA A 1 87 ? -4.550 -3.861 -2.579 1.00 97.38 87 ALA A O 1
ATOM 642 N N . MET A 1 88 ? -4.978 -5.899 -1.725 1.00 98.31 88 MET A N 1
ATOM 643 C CA . MET A 1 88 ? -5.424 -5.431 -0.421 1.00 98.31 88 MET A CA 1
ATOM 644 C C . MET A 1 88 ? -4.249 -5.506 0.560 1.00 98.31 88 MET A C 1
ATOM 646 O O . MET A 1 88 ? -3.598 -6.547 0.689 1.00 98.31 88 MET A O 1
ATOM 650 N N . LEU A 1 89 ? -3.952 -4.404 1.245 1.00 98.06 89 LEU A N 1
ATOM 651 C CA . LEU A 1 89 ? -2.875 -4.339 2.232 1.00 98.06 89 LEU A CA 1
ATOM 652 C C . LEU A 1 89 ? -3.479 -4.292 3.634 1.00 98.06 89 LEU A C 1
ATOM 654 O O . LEU A 1 89 ? -4.031 -3.277 4.033 1.00 98.06 89 LEU A O 1
ATOM 658 N N . LEU A 1 90 ? -3.337 -5.362 4.413 1.00 98.31 90 LEU A N 1
ATOM 659 C CA . LEU A 1 90 ? -3.771 -5.380 5.813 1.00 98.31 90 LEU A CA 1
ATOM 660 C C . LEU A 1 90 ? -2.699 -4.717 6.668 1.00 98.31 90 LEU A C 1
ATOM 662 O O . LEU A 1 90 ? -1.680 -5.342 6.965 1.00 98.31 90 LEU A O 1
ATOM 666 N N . VAL A 1 91 ? -2.896 -3.461 7.045 1.00 98.31 91 VAL A N 1
ATOM 667 C CA . VAL A 1 91 ? -1.891 -2.624 7.712 1.00 98.31 91 VAL A CA 1
ATOM 668 C C . VAL A 1 91 ? -2.258 -2.358 9.166 1.00 98.31 91 VAL A C 1
ATOM 670 O O . VAL A 1 91 ? -3.430 -2.227 9.491 1.00 98.31 91 VAL A O 1
ATOM 673 N N . GLY A 1 92 ? -1.254 -2.240 10.035 1.00 98.06 92 GLY A N 1
ATOM 674 C CA . GLY A 1 92 ? -1.439 -1.868 11.437 1.00 98.06 92 GLY A CA 1
ATOM 675 C C . GLY A 1 92 ? -1.689 -3.044 12.370 1.00 98.06 92 GLY A C 1
ATOM 676 O O . GLY A 1 92 ? -1.025 -4.079 12.250 1.00 98.06 92 GLY A O 1
ATOM 677 N N . ASP A 1 93 ? -2.614 -2.862 13.320 1.00 98.12 93 ASP A N 1
ATOM 678 C CA . ASP A 1 93 ? -3.068 -3.942 14.198 1.00 98.12 93 ASP A CA 1
ATOM 679 C C . ASP A 1 93 ? -3.674 -5.089 13.383 1.00 98.12 93 ASP A C 1
ATOM 681 O O . ASP A 1 93 ? -4.464 -4.872 12.464 1.00 98.12 93 ASP A O 1
ATOM 685 N N . LYS A 1 94 ? -3.304 -6.323 13.735 1.00 97.12 94 LYS A N 1
ATOM 686 C CA . LYS A 1 94 ? -3.691 -7.512 12.974 1.00 97.12 94 LYS A CA 1
ATOM 687 C C . LYS A 1 94 ? -5.200 -7.755 13.022 1.00 97.12 94 LYS A C 1
ATOM 689 O O . LYS A 1 94 ? -5.803 -7.951 11.974 1.00 97.12 94 LYS A O 1
ATOM 694 N N . SER A 1 95 ? -5.792 -7.739 14.216 1.00 97.62 95 SER A N 1
ATOM 695 C CA . SER A 1 95 ? -7.213 -8.059 14.396 1.00 97.62 95 SER A CA 1
ATOM 696 C C . SER A 1 95 ? -8.093 -6.992 13.751 1.00 97.62 95 SER A C 1
ATOM 698 O O . SER A 1 95 ? -9.035 -7.315 13.029 1.00 97.62 95 SER A O 1
ATOM 700 N N . GLY A 1 96 ? -7.745 -5.715 13.937 1.00 97.94 96 GLY A N 1
ATOM 701 C CA . GLY A 1 96 ? -8.449 -4.613 13.288 1.00 97.94 96 GLY A CA 1
ATOM 702 C C . GLY A 1 96 ? -8.336 -4.646 11.763 1.00 97.94 96 GLY A C 1
ATOM 703 O O . GLY A 1 96 ? -9.322 -4.408 11.071 1.00 97.94 96 GLY A O 1
ATOM 704 N N . ALA A 1 97 ? -7.167 -5.001 11.219 1.00 98.12 97 ALA A N 1
ATOM 705 C CA . ALA A 1 97 ? -6.983 -5.121 9.774 1.00 98.12 97 ALA A CA 1
ATOM 706 C C . ALA A 1 97 ? -7.773 -6.299 9.178 1.00 98.12 97 ALA A C 1
ATOM 708 O O . ALA A 1 97 ? -8.36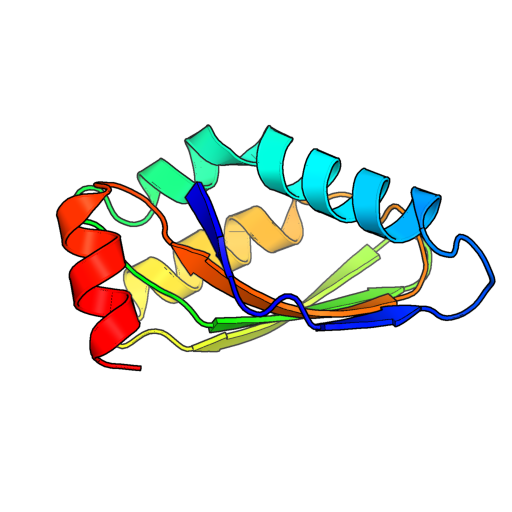6 -6.149 8.115 1.00 98.12 97 ALA A O 1
ATOM 709 N N . GLU A 1 98 ? -7.824 -7.447 9.859 1.00 98.06 98 GLU A N 1
ATOM 710 C CA . GLU A 1 98 ? -8.624 -8.609 9.438 1.00 98.06 98 GLU A CA 1
ATOM 711 C C . GLU A 1 98 ? -10.132 -8.302 9.462 1.00 98.06 98 GLU A C 1
ATOM 713 O O . GLU A 1 98 ? -10.847 -8.645 8.522 1.00 98.06 98 GLU A O 1
ATOM 718 N N . GLN A 1 99 ? -10.614 -7.589 10.486 1.00 97.69 99 GLN A N 1
ATOM 719 C CA . GLN A 1 99 ? -12.005 -7.119 10.548 1.00 97.69 99 GLN A CA 1
ATOM 720 C C . GLN A 1 99 ? -12.326 -6.119 9.429 1.00 97.69 99 GLN A C 1
ATOM 722 O O . GLN A 1 99 ? -13.372 -6.225 8.786 1.00 97.69 99 GLN A O 1
ATOM 727 N N . ALA A 1 100 ? -11.419 -5.172 9.169 1.00 97.50 100 ALA A N 1
ATOM 728 C CA . ALA A 1 100 ? -11.569 -4.220 8.074 1.00 97.50 100 ALA A CA 1
ATOM 729 C C . ALA A 1 100 ? -11.616 -4.935 6.716 1.00 97.50 100 ALA A C 1
ATOM 731 O O . ALA A 1 100 ? -12.458 -4.597 5.891 1.00 97.50 100 ALA A O 1
ATOM 732 N N . ALA A 1 101 ? -10.764 -5.944 6.506 1.00 97.44 101 ALA A N 1
ATOM 733 C CA . ALA A 1 101 ? -10.716 -6.735 5.278 1.00 97.44 101 ALA A CA 1
ATOM 734 C C . ALA A 1 101 ? -12.017 -7.504 5.019 1.00 97.44 101 ALA A C 1
ATOM 736 O O . ALA A 1 101 ? -12.481 -7.545 3.887 1.00 97.44 101 ALA A O 1
ATOM 737 N N . ALA A 1 102 ? -12.644 -8.059 6.060 1.00 96.38 102 ALA A N 1
ATOM 738 C CA . ALA A 1 102 ? -13.922 -8.767 5.939 1.00 96.38 102 ALA A CA 1
ATOM 739 C C . ALA A 1 102 ? -15.104 -7.863 5.528 1.00 96.38 102 ALA A C 1
ATOM 741 O O . ALA A 1 102 ? -16.168 -8.370 5.183 1.00 96.38 102 ALA A O 1
ATOM 742 N N . SER A 1 103 ? -14.927 -6.539 5.589 1.00 91.06 103 SER A N 1
ATOM 743 C CA . SER A 1 103 ? -15.942 -5.540 5.229 1.00 91.06 103 SER A CA 1
ATOM 744 C C . SER A 1 103 ? -15.686 -4.883 3.863 1.00 91.06 103 SER A C 1
ATOM 746 O O . SER A 1 103 ? -16.319 -3.871 3.555 1.00 91.06 103 SER A O 1
ATOM 748 N N . ARG A 1 104 ? -14.732 -5.403 3.079 1.00 85.44 104 ARG A N 1
ATOM 749 C CA . ARG A 1 104 ? -14.372 -4.933 1.732 1.00 85.44 104 ARG A CA 1
ATOM 750 C C . ARG A 1 104 ? -14.948 -5.832 0.650 1.00 85.44 104 ARG A C 1
ATOM 752 O O . ARG A 1 104 ? -15.265 -5.277 -0.423 1.00 85.44 104 ARG A O 1
#

Foldseek 3Di:
DDKAPKDKDFDDDCPPNLVVVLVVLVVVCQVQLQVQCQQKAWWKWKWWDDDFFIGTPFTDDPDPSSRVSVNVSSRVRTRPGTMTIIIIDTHHDNVSNVVNVVVD

Secondary structure (DSSP, 8-state):
-EEEEEEEEESSS-HHHHHHHHHHHHHTTHHHHHTT-TT-B--EEEEEEETTEEEEEEEE-S-HHHHHHHHHHHTTSPP-S-EEEEEEEEBSSHHHHHHHHTT-

Nearest PDB structures (foldseek):
  5l9w-assembly2_b  TM=2.630E-01  e=6.992E-01  Aromatoleum aromaticum EbN1
  1unn-assembly1_C  TM=2.748E-01  e=4.685E+00  Escherichia coli
  4wdd-assembly1_A  TM=2.028E-01  e=2.110E+00  Mus musculus
  8r6s-assembly1_N  TM=2.023E-01  e=4.982E+00  Sinapis alba